Protein AF-A0A024F8S2-F1 (afdb_monomer_lite)

Radius of gyration: 12.29 Å; chains: 1; bounding box: 24×19×36 Å

Structure (mmCIF, N/CA/C/O backbone):
data_AF-A0A024F8S2-F1
#
_entry.id   AF-A0A024F8S2-F1
#
loop_
_atom_site.group_PDB
_atom_site.id
_atom_site.type_symbol
_atom_site.label_atom_id
_atom_site.label_alt_id
_atom_site.label_comp_id
_atom_site.label_asym_id
_atom_site.label_entity_id
_atom_site.label_seq_id
_atom_site.pdbx_PDB_ins_code
_atom_site.Cartn_x
_atom_site.Cartn_y
_atom_site.Cartn_z
_atom_site.occupancy
_atom_site.B_iso_or_equiv
_atom_site.auth_seq_id
_atom_site.auth_comp_id
_atom_site.auth_asym_id
_atom_site.auth_atom_id
_atom_site.pdbx_PDB_model_num
ATOM 1 N N . GLY A 1 1 ? -6.854 -5.281 11.840 1.00 94.25 1 GLY A N 1
ATOM 2 C CA . GLY A 1 1 ? -6.923 -5.550 10.399 1.00 94.25 1 GLY A CA 1
ATOM 3 C C . GLY A 1 1 ? -5.671 -6.299 10.034 1.00 94.25 1 GLY A C 1
ATOM 4 O O . GLY A 1 1 ? -4.608 -5.866 10.449 1.00 94.25 1 GLY A O 1
ATOM 5 N N . HIS A 1 2 ? -5.803 -7.419 9.336 1.00 97.00 2 HIS A N 1
ATOM 6 C CA . HIS A 1 2 ? -4.685 -8.261 8.920 1.00 97.00 2 HIS A CA 1
ATOM 7 C C . HIS A 1 2 ? -4.855 -8.533 7.425 1.00 97.00 2 HIS A C 1
ATOM 9 O O . HIS A 1 2 ? -5.881 -9.093 7.040 1.00 97.00 2 HIS A O 1
ATOM 15 N N . THR A 1 3 ? -3.962 -8.083 6.547 1.00 97.31 3 THR A N 1
ATOM 16 C CA . THR A 1 3 ? -2.759 -7.230 6.710 1.00 97.31 3 THR A CA 1
ATOM 17 C C . THR A 1 3 ? -2.739 -6.214 5.560 1.00 97.31 3 THR A C 1
ATOM 19 O O . THR A 1 3 ? -3.459 -6.404 4.579 1.00 97.31 3 THR A O 1
ATOM 22 N N . LEU A 1 4 ? -1.986 -5.115 5.673 1.00 97.19 4 LEU A N 1
ATOM 23 C CA . LEU A 1 4 ? -1.880 -4.135 4.580 1.00 97.19 4 LEU A CA 1
ATOM 24 C C . LEU A 1 4 ? -0.780 -4.481 3.570 1.00 97.19 4 LEU A C 1
ATOM 26 O O . LEU A 1 4 ? -0.938 -4.205 2.384 1.00 97.19 4 LEU A O 1
ATOM 30 N N . VAL A 1 5 ? 0.330 -5.068 4.011 1.00 96.81 5 VAL A N 1
ATOM 31 C CA . VAL A 1 5 ? 1.445 -5.435 3.130 1.00 96.81 5 VAL A CA 1
ATOM 32 C C . VAL A 1 5 ? 1.881 -6.844 3.458 1.00 96.81 5 VAL A C 1
ATOM 34 O O . VAL A 1 5 ? 2.268 -7.112 4.591 1.00 96.81 5 VAL A O 1
ATOM 37 N N . TRP A 1 6 ? 1.815 -7.732 2.471 1.00 97.81 6 TRP A N 1
ATOM 38 C CA . TRP A 1 6 ? 2.299 -9.103 2.583 1.00 97.81 6 TRP A CA 1
ATOM 39 C C . TRP A 1 6 ? 2.651 -9.645 1.206 1.00 97.81 6 TRP A C 1
ATOM 41 O O . TRP A 1 6 ? 1.936 -9.395 0.234 1.00 97.81 6 TRP A O 1
ATOM 51 N N . HIS A 1 7 ? 3.750 -10.386 1.104 1.00 94.00 7 HIS A N 1
ATOM 52 C CA . HIS A 1 7 ? 4.153 -11.008 -0.157 1.00 94.00 7 HIS A CA 1
ATOM 53 C C . HIS A 1 7 ? 3.163 -12.096 -0.613 1.00 94.00 7 HIS A C 1
ATOM 55 O O . HIS A 1 7 ? 3.044 -12.361 -1.808 1.00 94.00 7 HIS A O 1
ATOM 61 N N . SER A 1 8 ? 2.443 -12.716 0.327 1.00 94.56 8 SER A N 1
ATOM 62 C CA . SER A 1 8 ? 1.413 -13.710 0.032 1.00 94.56 8 SER A CA 1
ATOM 63 C C . SER A 1 8 ? 0.056 -13.048 -0.194 1.00 94.56 8 SER A C 1
ATOM 65 O O . SER A 1 8 ? -0.270 -12.038 0.425 1.00 94.56 8 SER A O 1
ATOM 67 N N . GLN A 1 9 ? -0.752 -13.635 -1.081 1.00 94.81 9 GLN A N 1
ATOM 68 C CA . GLN A 1 9 ? -2.131 -13.211 -1.370 1.00 94.81 9 GLN A CA 1
ATOM 69 C C . GLN A 1 9 ? -2.286 -11.741 -1.817 1.00 94.81 9 GLN A C 1
ATOM 71 O O . GLN A 1 9 ? -3.388 -11.192 -1.776 1.00 94.81 9 GLN A O 1
ATOM 76 N N . SER A 1 10 ? -1.207 -11.122 -2.298 1.00 94.12 10 SER A N 1
ATOM 77 C CA . SER A 1 10 ? -1.230 -9.806 -2.936 1.00 94.12 10 SER A CA 1
ATOM 78 C C . SER A 1 10 ? -1.474 -9.934 -4.434 1.00 94.12 10 SER A C 1
ATOM 80 O O . SER A 1 10 ? -0.960 -10.838 -5.088 1.00 94.12 10 SER A O 1
ATOM 82 N N . SER A 1 11 ? -2.261 -9.016 -4.993 1.00 94.06 11 SER A N 1
ATOM 83 C CA . SER A 1 11 ? -2.491 -8.979 -6.435 1.00 94.06 11 SER A CA 1
ATOM 84 C C . SER A 1 11 ? -1.309 -8.339 -7.166 1.00 94.06 11 SER A C 1
ATOM 86 O O . SER A 1 11 ? -0.742 -7.350 -6.701 1.00 94.06 11 SER A O 1
ATOM 88 N N . ASP A 1 12 ? -0.973 -8.887 -8.333 1.00 96.00 12 ASP A N 1
ATOM 89 C CA . ASP A 1 12 ? 0.218 -8.523 -9.105 1.00 96.00 12 ASP A CA 1
ATOM 90 C C . ASP A 1 12 ? 0.272 -7.050 -9.522 1.00 96.00 12 ASP A C 1
ATOM 92 O O . ASP A 1 12 ? 1.361 -6.491 -9.592 1.00 96.00 12 ASP A O 1
ATOM 96 N N . TRP A 1 13 ? -0.873 -6.385 -9.711 1.00 95.62 13 TRP A N 1
ATOM 97 C CA . TRP A 1 13 ? -0.927 -4.983 -10.160 1.00 95.62 13 TRP A CA 1
ATOM 98 C C . TRP A 1 13 ? -0.180 -4.006 -9.238 1.00 95.62 13 TRP A C 1
ATOM 100 O O . TRP A 1 13 ? 0.209 -2.920 -9.662 1.00 95.62 13 TRP A O 1
ATOM 110 N N . VAL A 1 14 ? 0.025 -4.367 -7.967 1.00 95.56 14 VAL A N 1
ATOM 111 C CA . VAL A 1 14 ? 0.743 -3.514 -7.010 1.00 95.56 14 VAL A CA 1
ATOM 112 C C . VAL A 1 14 ? 2.227 -3.399 -7.382 1.00 95.56 14 VAL A C 1
ATOM 114 O O . VAL A 1 14 ? 2.851 -2.383 -7.077 1.00 95.56 14 VAL A O 1
ATOM 117 N N . TYR A 1 15 ? 2.793 -4.405 -8.057 1.00 96.25 15 TYR A N 1
ATOM 118 C CA . TYR A 1 15 ? 4.232 -4.521 -8.319 1.00 96.25 15 TYR A CA 1
ATOM 119 C C . TYR A 1 15 ? 4.600 -4.973 -9.745 1.00 96.25 15 TYR A C 1
ATOM 121 O O . TYR A 1 15 ? 5.789 -5.002 -10.070 1.00 96.25 15 TYR A O 1
ATOM 129 N N . LYS A 1 16 ? 3.621 -5.275 -10.605 1.00 98.25 16 LYS A N 1
ATOM 130 C CA . LYS A 1 16 ? 3.796 -5.588 -12.030 1.00 98.25 16 LYS A CA 1
ATOM 131 C C . LYS A 1 16 ? 2.865 -4.763 -12.918 1.00 98.25 16 LYS A C 1
ATOM 133 O O . LYS A 1 16 ? 1.767 -4.393 -12.499 1.00 98.25 16 LYS A O 1
ATOM 138 N N . ASP A 1 17 ? 3.306 -4.503 -14.144 1.00 96.88 17 ASP A N 1
ATOM 139 C CA . ASP A 1 17 ? 2.482 -3.928 -15.209 1.00 96.88 17 ASP A CA 1
ATOM 140 C C . ASP A 1 17 ? 1.551 -4.977 -15.859 1.00 96.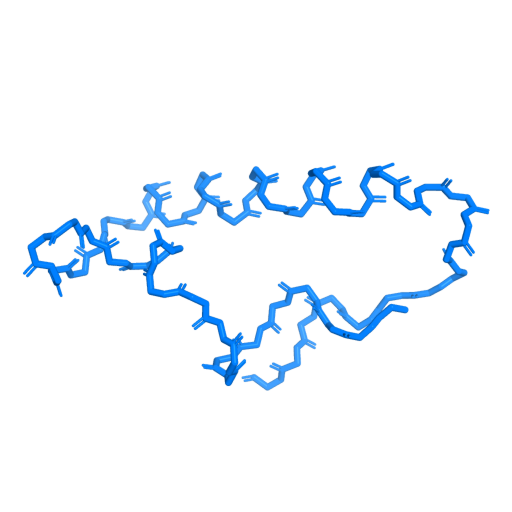88 17 ASP A C 1
ATOM 142 O O . ASP A 1 17 ? 1.515 -6.146 -15.466 1.00 96.88 17 ASP A O 1
ATOM 146 N N . ALA A 1 18 ? 0.767 -4.547 -16.853 1.00 95.56 18 ALA A N 1
ATOM 147 C CA . ALA A 1 18 ? -0.180 -5.409 -17.567 1.00 95.56 18 ALA A CA 1
ATOM 148 C C . ALA A 1 18 ? 0.495 -6.518 -18.395 1.00 95.56 18 ALA A C 1
ATOM 150 O O . ALA A 1 18 ? -0.133 -7.543 -18.659 1.00 95.56 18 ALA A O 1
ATOM 151 N N . ASP A 1 19 ? 1.759 -6.326 -18.769 1.00 97.25 19 ASP A N 1
ATOM 152 C CA . ASP A 1 19 ? 2.568 -7.294 -19.509 1.00 97.25 19 ASP A CA 1
ATOM 153 C C . ASP A 1 19 ? 3.337 -8.240 -18.560 1.00 97.25 19 ASP A C 1
ATOM 155 O O . ASP A 1 19 ? 4.007 -9.174 -19.002 1.00 97.25 19 ASP A O 1
ATOM 159 N N . GLY A 1 20 ? 3.216 -8.036 -17.243 1.00 96.69 20 GLY A N 1
ATOM 160 C CA . GLY A 1 20 ? 3.838 -8.845 -16.199 1.00 96.69 20 GLY A CA 1
ATOM 161 C C . GLY A 1 20 ? 5.262 -8.425 -15.827 1.00 96.69 20 GLY A C 1
ATOM 162 O O . GLY A 1 20 ? 5.908 -9.130 -15.044 1.00 96.69 20 GLY A O 1
ATOM 163 N N . ASN A 1 21 ? 5.764 -7.298 -16.338 1.00 98.19 21 ASN A N 1
ATOM 164 C CA . ASN A 1 21 ? 7.084 -6.787 -15.971 1.00 98.19 21 ASN A CA 1
ATOM 165 C C . ASN A 1 21 ? 7.036 -6.079 -14.610 1.00 98.19 21 ASN A C 1
ATOM 167 O O . ASN A 1 21 ? 6.020 -5.468 -14.274 1.00 98.19 21 ASN A O 1
ATOM 171 N N . PRO A 1 22 ? 8.124 -6.109 -13.819 1.00 98.31 22 PRO A N 1
ATOM 172 C CA . PRO A 1 22 ? 8.193 -5.361 -12.569 1.00 98.31 22 PRO A CA 1
ATOM 173 C C . PRO A 1 22 ? 8.025 -3.854 -12.787 1.00 98.31 22 PRO A C 1
ATOM 175 O O . PRO A 1 22 ? 8.673 -3.269 -13.655 1.00 98.31 22 PRO A O 1
ATOM 178 N N . LEU A 1 23 ? 7.216 -3.220 -11.940 1.00 98.38 23 LEU A N 1
ATOM 179 C CA . LEU A 1 23 ? 7.084 -1.76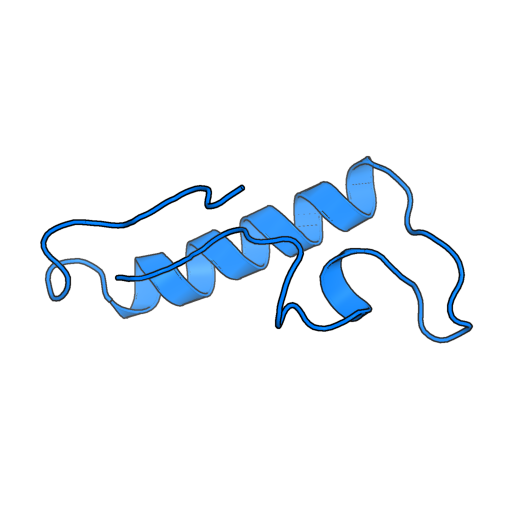5 -11.904 1.00 98.38 23 LEU A CA 1
ATOM 180 C C . LEU A 1 23 ? 8.366 -1.093 -11.405 1.00 98.38 23 LEU A C 1
ATOM 182 O O . LEU A 1 23 ? 9.162 -1.675 -10.657 1.00 98.38 23 LEU A O 1
ATOM 186 N N . THR A 1 24 ? 8.534 0.188 -11.732 1.00 98.50 24 THR A N 1
ATOM 187 C CA . THR A 1 24 ? 9.549 1.000 -11.060 1.00 98.50 24 THR A CA 1
ATOM 188 C C . THR A 1 24 ? 9.224 1.136 -9.571 1.00 98.50 24 THR A C 1
ATOM 190 O O . THR A 1 24 ? 8.069 1.082 -9.140 1.00 98.50 24 THR A O 1
ATOM 193 N N . ARG A 1 25 ? 10.248 1.415 -8.751 1.00 97.69 25 ARG A N 1
ATOM 194 C CA . ARG A 1 25 ? 10.051 1.704 -7.319 1.00 97.69 25 ARG A CA 1
ATOM 195 C C . ARG A 1 25 ? 9.034 2.827 -7.087 1.00 97.69 25 ARG A C 1
ATOM 197 O O . ARG A 1 25 ? 8.318 2.794 -6.092 1.00 97.69 25 ARG A O 1
ATOM 204 N N . ALA A 1 26 ? 9.007 3.835 -7.959 1.00 98.38 26 ALA A N 1
ATOM 205 C CA . ALA A 1 26 ? 8.103 4.973 -7.825 1.00 98.38 26 ALA A CA 1
ATOM 206 C C . ALA A 1 26 ? 6.641 4.567 -8.061 1.00 98.38 26 ALA A C 1
ATOM 208 O O . ALA A 1 26 ? 5.781 4.919 -7.256 1.00 98.38 26 ALA A O 1
ATOM 209 N N . GLU A 1 27 ? 6.376 3.781 -9.104 1.00 98.31 27 GLU A N 1
ATOM 210 C CA . GLU A 1 27 ? 5.034 3.284 -9.433 1.00 98.31 27 GLU A CA 1
ATOM 211 C C . GLU A 1 27 ? 4.512 2.317 -8.368 1.00 98.31 27 GLU A C 1
ATOM 213 O O . GLU A 1 27 ? 3.419 2.519 -7.842 1.00 98.31 27 GLU A O 1
ATOM 218 N N . ALA A 1 28 ? 5.320 1.331 -7.963 1.00 97.94 28 ALA A N 1
ATOM 219 C CA . ALA A 1 28 ? 4.932 0.391 -6.910 1.00 97.94 28 ALA A CA 1
ATOM 220 C C . ALA A 1 28 ? 4.656 1.110 -5.575 1.00 97.94 28 ALA A C 1
ATOM 222 O O . ALA A 1 28 ? 3.696 0.793 -4.872 1.00 97.94 28 ALA A O 1
ATOM 223 N N . LYS A 1 29 ? 5.45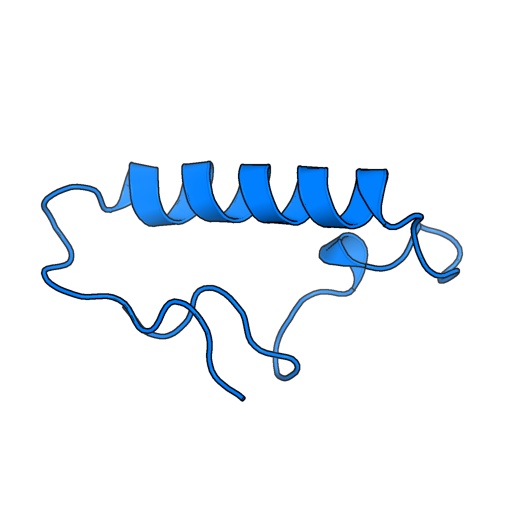5 2.136 -5.240 1.00 98.00 29 LYS A N 1
ATOM 224 C CA . LYS A 1 29 ? 5.228 2.974 -4.052 1.00 98.00 29 LYS A CA 1
ATOM 225 C C . LYS A 1 29 ? 3.913 3.749 -4.145 1.00 98.00 29 LYS A C 1
ATOM 227 O O . LYS A 1 29 ? 3.180 3.788 -3.162 1.00 98.00 29 LYS A O 1
ATOM 232 N N . ALA A 1 30 ? 3.604 4.338 -5.300 1.00 98.44 30 ALA A N 1
ATOM 233 C CA . ALA A 1 30 ? 2.351 5.063 -5.505 1.00 98.44 30 ALA A CA 1
ATOM 234 C C . ALA A 1 30 ? 1.128 4.133 -5.392 1.00 98.44 30 ALA A C 1
ATOM 236 O O . ALA A 1 30 ? 0.144 4.479 -4.734 1.00 98.44 30 ALA A O 1
ATOM 237 N N . ASN A 1 31 ? 1.215 2.926 -5.959 1.00 98.06 31 ASN A N 1
ATOM 238 C CA . ASN A 1 31 ? 0.183 1.895 -5.837 1.00 98.06 31 ASN A CA 1
ATOM 239 C C . ASN A 1 31 ? -0.037 1.484 -4.378 1.00 98.06 31 ASN A C 1
ATOM 241 O O . ASN A 1 31 ? -1.178 1.429 -3.915 1.00 98.06 31 ASN A O 1
ATOM 245 N N . LEU A 1 32 ? 1.050 1.263 -3.635 1.00 97.44 32 LEU A N 1
ATOM 246 C CA . LEU A 1 32 ? 0.998 0.921 -2.218 1.00 97.44 32 LEU A CA 1
ATOM 247 C C . LEU A 1 32 ? 0.364 2.037 -1.370 1.00 97.44 32 LEU A C 1
ATOM 249 O O . LEU A 1 32 ? -0.511 1.769 -0.548 1.00 97.44 32 LEU A O 1
ATOM 253 N N . GLU A 1 33 ? 0.770 3.292 -1.577 1.00 98.00 33 GLU A N 1
ATOM 254 C CA . GLU A 1 33 ? 0.207 4.450 -0.868 1.00 98.00 33 GLU A CA 1
ATOM 255 C C . GLU A 1 33 ? -1.289 4.612 -1.161 1.00 98.00 33 GLU A C 1
ATOM 257 O O . GLU A 1 33 ? -2.082 4.821 -0.240 1.00 98.00 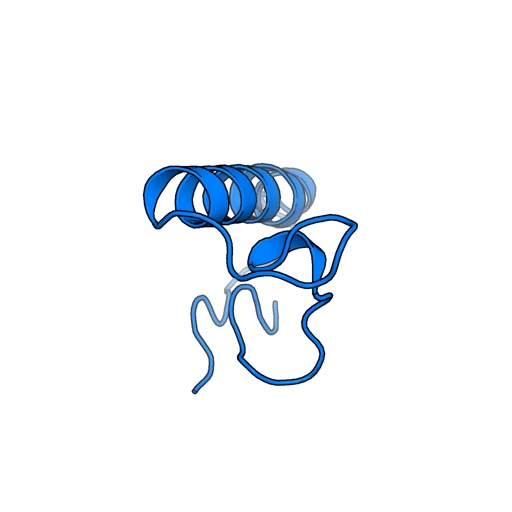33 GLU A O 1
ATOM 262 N N . SER A 1 34 ? -1.692 4.458 -2.425 1.00 98.38 34 SER A N 1
ATOM 263 C CA . SER A 1 34 ? -3.100 4.465 -2.832 1.00 98.38 34 SER A CA 1
ATOM 264 C C . SER A 1 34 ? -3.892 3.353 -2.137 1.00 98.38 34 SER A C 1
ATOM 266 O O . SER A 1 34 ? -4.941 3.617 -1.546 1.00 98.38 34 SER A O 1
ATOM 268 N N . TYR A 1 35 ? -3.373 2.122 -2.129 1.00 98.12 35 TYR A N 1
ATOM 269 C CA . TYR A 1 35 ? -4.002 0.985 -1.456 1.00 98.12 35 TYR A CA 1
ATOM 270 C C . TYR A 1 35 ? -4.187 1.232 0.049 1.00 98.12 35 TYR A C 1
ATOM 272 O O . TYR A 1 35 ? -5.306 1.109 0.554 1.00 98.12 35 TYR A O 1
ATOM 280 N N . ILE A 1 36 ? -3.129 1.644 0.759 1.00 98.06 36 ILE A N 1
ATOM 281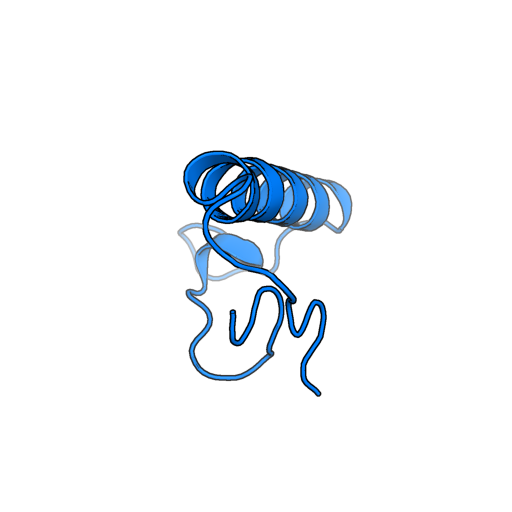 C CA . ILE A 1 36 ? -3.177 1.900 2.207 1.00 98.06 36 ILE A CA 1
ATOM 282 C C . ILE A 1 36 ? -4.191 3.002 2.521 1.00 98.06 36 ILE A C 1
ATOM 284 O O . ILE A 1 36 ? -5.036 2.822 3.400 1.00 98.06 36 ILE A O 1
ATOM 288 N N . ASN A 1 37 ? -4.148 4.120 1.791 1.00 98.44 37 ASN A N 1
ATOM 289 C CA . ASN A 1 37 ? -5.065 5.238 2.006 1.00 98.44 37 ASN A CA 1
ATOM 290 C C . ASN A 1 37 ? -6.523 4.827 1.792 1.00 98.44 37 ASN A C 1
ATOM 292 O O . ASN A 1 37 ? -7.384 5.189 2.594 1.00 98.44 37 ASN A O 1
ATOM 296 N N . ASN A 1 38 ? -6.801 4.038 0.755 1.00 98.50 38 ASN A N 1
ATOM 297 C CA . ASN A 1 38 ? -8.153 3.578 0.466 1.00 98.50 38 ASN A CA 1
ATOM 298 C C . ASN A 1 38 ? -8.647 2.570 1.514 1.00 98.50 38 ASN A C 1
ATOM 300 O O . ASN A 1 38 ? -9.730 2.753 2.065 1.00 98.50 38 ASN A O 1
ATOM 304 N N . VAL A 1 39 ? -7.863 1.540 1.846 1.00 97.94 39 VAL A N 1
ATOM 305 C CA . VAL A 1 39 ? -8.292 0.473 2.767 1.00 97.94 39 VAL A CA 1
ATOM 306 C C . VAL A 1 39 ? -8.319 0.954 4.217 1.00 97.94 39 VAL A C 1
ATOM 308 O O . VAL A 1 39 ? -9.361 0.887 4.875 1.00 97.94 39 VAL A O 1
ATOM 311 N N . ALA A 1 40 ? -7.203 1.476 4.730 1.00 98.19 40 ALA A N 1
ATOM 312 C CA . ALA A 1 40 ? -7.140 1.948 6.111 1.00 98.19 40 ALA A CA 1
ATOM 313 C C . ALA A 1 40 ? -8.029 3.185 6.316 1.00 98.19 40 ALA A C 1
ATOM 315 O O . ALA A 1 40 ? -8.666 3.318 7.364 1.00 98.19 40 ALA A O 1
ATOM 316 N N . GLY A 1 41 ? -8.133 4.056 5.303 1.00 98.31 41 GLY A N 1
ATOM 317 C CA . GLY A 1 41 ? -9.041 5.201 5.314 1.00 98.31 41 GLY A CA 1
ATOM 318 C C . GLY A 1 41 ? -10.512 4.790 5.360 1.00 98.31 41 GLY A C 1
ATOM 319 O O . GLY A 1 41 ? -11.258 5.317 6.185 1.00 98.31 41 GLY A O 1
ATOM 320 N N . HIS A 1 42 ? -10.928 3.805 4.557 1.00 98.44 42 HIS A N 1
ATOM 321 C CA . HIS A 1 42 ? -12.304 3.292 4.564 1.00 98.44 42 HIS A CA 1
ATOM 322 C C . HIS A 1 42 ? -12.728 2.742 5.938 1.00 98.44 42 HIS A C 1
ATOM 324 O O . HIS A 1 42 ? -13.871 2.926 6.374 1.00 98.44 42 HIS A O 1
ATOM 330 N N . PHE A 1 43 ? -11.801 2.097 6.651 1.00 98.44 43 PHE A N 1
ATOM 331 C CA . PHE A 1 43 ? -12.039 1.519 7.978 1.00 98.44 43 PHE A CA 1
ATOM 332 C C . PHE A 1 43 ? -11.605 2.413 9.148 1.00 98.44 43 PHE A C 1
ATOM 334 O O . PHE A 1 43 ? -11.562 1.951 10.296 1.00 98.44 43 PHE A O 1
ATOM 341 N N . LYS A 1 44 ? -11.318 3.696 8.902 1.00 97.75 44 LYS A N 1
ATOM 342 C CA . LYS A 1 44 ? -10.906 4.640 9.947 1.00 97.75 44 LYS A CA 1
ATOM 343 C C . LYS A 1 44 ? -11.926 4.676 11.090 1.00 97.75 44 LYS A C 1
ATOM 345 O O . LYS A 1 44 ? -13.120 4.861 10.871 1.00 97.75 44 LYS A O 1
ATOM 350 N N . GLY A 1 45 ? -11.440 4.480 12.317 1.00 97.69 45 GLY A N 1
ATOM 351 C CA . GLY A 1 45 ? -12.257 4.450 13.537 1.00 97.69 45 GLY A CA 1
ATOM 352 C C . GLY A 1 45 ? 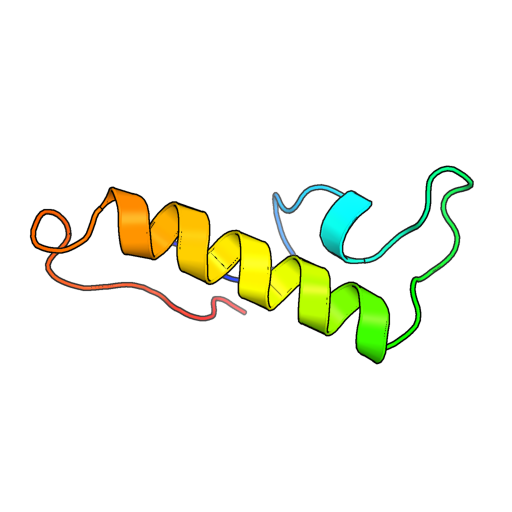-13.068 3.165 13.756 1.00 97.69 45 GLY A C 1
ATOM 353 O O . GLY A 1 45 ? -13.694 3.033 14.802 1.00 97.69 45 GLY A O 1
ATOM 354 N N . LYS A 1 46 ? -13.055 2.216 12.810 1.00 98.38 46 LYS A N 1
ATOM 355 C CA . LYS A 1 46 ? -13.756 0.921 12.919 1.00 98.38 46 LYS A CA 1
ATOM 356 C C . LYS A 1 46 ? -12.816 -0.227 13.280 1.00 98.38 46 LYS A C 1
ATOM 358 O O . LYS A 1 46 ? -13.229 -1.188 13.917 1.00 98.38 46 LYS A O 1
ATOM 363 N N . VAL A 1 47 ? -11.556 -0.133 12.861 1.00 97.81 47 VAL A N 1
ATOM 364 C CA . VAL A 1 47 ? -10.507 -1.113 13.159 1.00 97.81 47 VAL A CA 1
ATOM 365 C C . VAL A 1 47 ? -9.536 -0.501 14.168 1.00 97.81 47 VAL A C 1
ATOM 367 O O . VAL A 1 47 ? -8.961 0.552 13.902 1.00 97.81 47 VAL A O 1
ATOM 370 N N . ILE A 1 48 ? -9.365 -1.154 15.322 1.00 97.62 48 ILE A N 1
ATOM 371 C CA . ILE A 1 48 ? -8.581 -0.627 16.456 1.00 97.62 48 ILE A CA 1
ATOM 372 C C . ILE A 1 48 ? -7.060 -0.772 16.287 1.00 97.62 48 ILE A C 1
ATOM 374 O O . ILE A 1 48 ? -6.303 -0.028 16.903 1.00 97.62 48 ILE A O 1
ATOM 378 N N . SER A 1 49 ? -6.608 -1.722 15.465 1.00 97.88 49 SER A N 1
ATOM 379 C CA . SER A 1 49 ? -5.192 -2.003 15.202 1.00 97.88 49 SER A CA 1
ATOM 380 C C . SER A 1 49 ? -5.008 -2.643 13.826 1.00 97.88 49 SER A C 1
ATOM 382 O O . SER A 1 49 ? -5.934 -3.266 13.299 1.00 97.88 49 SER A O 1
ATOM 384 N N . TRP A 1 50 ? -3.821 -2.507 13.239 1.00 98.56 50 TRP A N 1
ATOM 385 C CA . TRP A 1 50 ? -3.465 -3.093 11.947 1.00 98.56 50 TRP A CA 1
ATOM 386 C C . TRP A 1 50 ? -2.112 -3.788 12.014 1.00 98.56 50 TRP A C 1
ATOM 388 O O . TRP A 1 50 ? -1.155 -3.206 12.519 1.00 98.56 50 TRP A O 1
ATOM 398 N N . ASP A 1 51 ? -2.034 -4.967 11.405 1.00 98.44 51 ASP A N 1
ATOM 399 C CA . ASP A 1 51 ? -0.769 -5.520 10.943 1.00 98.44 51 ASP A CA 1
ATOM 400 C C . ASP A 1 51 ? -0.421 -4.770 9.656 1.00 98.44 51 ASP A C 1
ATOM 402 O O . ASP A 1 51 ? -1.049 -4.956 8.610 1.00 98.44 51 ASP A O 1
ATOM 406 N N . VAL A 1 52 ? 0.485 -3.797 9.773 1.00 97.69 52 VAL A N 1
ATOM 407 C CA . VAL A 1 52 ? 0.830 -2.908 8.653 1.00 97.69 52 VAL A CA 1
ATOM 408 C C . VAL A 1 52 ? 1.683 -3.651 7.630 1.00 97.69 52 VAL A C 1
ATOM 410 O O . VAL A 1 52 ? 1.432 -3.553 6.435 1.00 97.69 52 VAL A O 1
ATOM 413 N N . VAL A 1 53 ? 2.670 -4.405 8.105 1.00 97.75 53 VAL A N 1
ATOM 414 C CA . VAL A 1 53 ? 3.506 -5.284 7.290 1.00 97.75 53 VAL A CA 1
ATOM 415 C C . VAL A 1 53 ? 3.484 -6.654 7.941 1.00 97.75 53 VAL A C 1
ATOM 417 O O . VAL A 1 53 ? 3.652 -6.762 9.155 1.00 97.75 53 VAL A O 1
ATOM 420 N N . ASN A 1 54 ? 3.270 -7.676 7.129 1.00 97.62 54 ASN A N 1
ATOM 421 C CA . ASN A 1 54 ? 3.400 -9.066 7.502 1.00 97.62 54 ASN A CA 1
ATOM 422 C C . ASN A 1 54 ? 4.429 -9.697 6.571 1.00 97.62 54 ASN A C 1
ATOM 424 O O . ASN A 1 54 ? 4.215 -9.679 5.362 1.00 97.62 54 ASN A O 1
ATOM 428 N N . GLU A 1 55 ? 5.504 -10.228 7.152 1.00 94.19 55 GLU A N 1
ATOM 429 C CA . GLU A 1 55 ? 6.590 -10.939 6.453 1.00 94.19 55 GLU A CA 1
ATOM 430 C C . GLU A 1 55 ? 7.023 -10.268 5.137 1.00 94.19 55 GLU A C 1
ATOM 432 O O . GLU A 1 55 ? 6.796 -10.840 4.040 1.00 94.19 55 GLU A O 1
#

pLDDT: mean 97.27, std 1.37, range [94.0, 98.56]

Foldseek 3Di:
DPALADPPPDDQCLAADPVGHGDDPVSNVVSSVVSCCVVCVVCPPPDPDYHYYDD

Secondary structure (DSSP, 8-state):
-EEEEESSS--GGGTB-TTSPBPPHHHHHHHHHHHHHHHHHHTTTT-S--EEEE-

Sequence (55 aa):
GHTLVWHSQSSDWVYKDADGNPLTRAEAKANLESYINNVAGHFKGKVISWDVVNE